Protein AF-A0AAF0FZA8-F1 (afdb_monomer_lite)

Radius of gyration: 17.47 Å; chains: 1; bounding box: 55×29×37 Å

Foldseek 3Di:
DPQDKAFLVQAPQWDFLVCCVVVVVVVVVVVQVVVCVPPVAHFGTAGNVVGDTDRGGIDGDPPGDGDDDDPPDPVVVVVPPDD

Secondary structure (DSSP, 8-state):
----EEEGGGBTTEEEGGGTTTTT-HHHHHHHHHHHHHH-----EEETTTTEEES-SEEE-TT--BPP--PPPPHHHHHT---

Sequence (83 aa):
MRHGIVDCRKCEYFVPIEKFEENDMLDLLEEAEIYRAKYGVEILGWCSRFHRFVRYYVGRCYGFKPKEYQPPRPLTDFLKVKQ

Structure (mmCIF, N/CA/C/O backbone):
data_AF-A0AAF0FZA8-F1
#
_entry.id   AF-A0AAF0FZA8-F1
#
loop_
_atom_site.group_PDB
_atom_site.id
_atom_site.type_symbol
_atom_site.label_atom_id
_atom_site.label_alt_id
_atom_site.label_comp_id
_atom_site.label_asym_id
_atom_site.label_entity_id
_atom_site.label_seq_id
_atom_site.pdbx_PDB_ins_code
_atom_site.Cartn_x
_atom_site.Cartn_y
_atom_site.Cartn_z
_atom_site.occupancy
_atom_site.B_iso_or_equiv
_atom_site.auth_seq_id
_atom_site.auth_comp_id
_atom_site.auth_asym_id
_atom_site.auth_atom_id
_atom_site.pdbx_PDB_model_num
ATOM 1 N N . MET A 1 1 ? -5.829 2.401 -23.711 1.00 49.25 1 MET A N 1
ATOM 2 C CA . MET A 1 1 ? -5.674 1.043 -23.141 1.00 49.25 1 MET A CA 1
ATOM 3 C C . MET A 1 1 ? -6.872 0.759 -22.242 1.00 49.25 1 MET A C 1
ATOM 5 O O . MET A 1 1 ? -7.190 1.603 -21.413 1.00 49.25 1 MET A O 1
ATOM 9 N N . ARG A 1 2 ? -7.600 -0.353 -22.433 1.00 54.06 2 ARG A N 1
ATOM 10 C CA . ARG A 1 2 ? -8.648 -0.763 -21.478 1.00 54.06 2 ARG A CA 1
ATOM 11 C C . ARG A 1 2 ? -7.942 -1.237 -20.208 1.00 54.06 2 ARG A C 1
ATOM 13 O O . ARG A 1 2 ? -7.262 -2.255 -20.240 1.00 54.06 2 ARG A O 1
ATOM 20 N N . HIS A 1 3 ? -8.067 -0.483 -19.122 1.00 64.06 3 HIS A N 1
ATOM 21 C CA . HIS A 1 3 ? -7.521 -0.880 -17.829 1.00 64.06 3 HIS A CA 1
ATOM 22 C C . HIS A 1 3 ? -8.350 -2.052 -17.298 1.00 64.06 3 HIS A C 1
ATOM 24 O O . HIS A 1 3 ? -9.506 -1.877 -16.905 1.00 64.06 3 HIS A O 1
ATOM 30 N N . GLY A 1 4 ? -7.780 -3.254 -17.376 1.00 82.56 4 GLY A N 1
ATOM 31 C CA . GLY A 1 4 ? -8.354 -4.453 -16.778 1.00 82.56 4 GLY A CA 1
ATOM 32 C C . GLY A 1 4 ? -8.404 -4.358 -15.253 1.00 82.56 4 GLY A C 1
ATOM 33 O O . GLY A 1 4 ? -7.962 -3.379 -14.647 1.00 82.56 4 GLY A O 1
ATOM 34 N N . ILE A 1 5 ? -8.955 -5.392 -14.627 1.00 91.62 5 ILE A N 1
ATOM 35 C CA . ILE A 1 5 ? -8.824 -5.569 -13.182 1.00 91.62 5 ILE A CA 1
ATOM 36 C C . ILE A 1 5 ? -7.359 -5.911 -12.889 1.00 91.62 5 ILE A C 1
ATOM 38 O O . ILE A 1 5 ? -6.791 -6.800 -13.521 1.00 91.62 5 ILE A O 1
ATOM 42 N N . VAL A 1 6 ? -6.749 -5.190 -11.953 1.00 94.75 6 VAL A N 1
ATOM 43 C CA . VAL A 1 6 ? -5.342 -5.335 -11.561 1.00 94.75 6 VAL A CA 1
ATOM 44 C C . VAL A 1 6 ? -5.216 -5.513 -10.051 1.00 94.75 6 VAL A C 1
ATOM 46 O O . VAL A 1 6 ? -6.150 -5.216 -9.309 1.00 94.75 6 VAL A O 1
ATOM 49 N N . ASP A 1 7 ? -4.050 -5.986 -9.610 1.00 96.31 7 ASP A N 1
ATOM 50 C CA . ASP A 1 7 ? -3.711 -6.201 -8.200 1.00 96.31 7 ASP A CA 1
ATOM 51 C C . ASP A 1 7 ? -2.624 -5.209 -7.764 1.00 96.31 7 ASP A C 1
ATOM 53 O O . ASP A 1 7 ? -1.495 -5.261 -8.258 1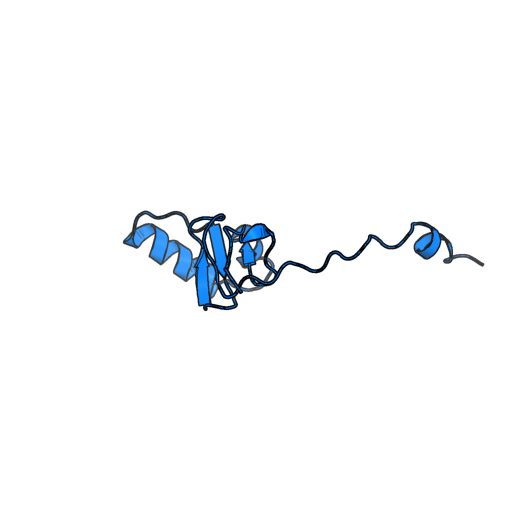.00 96.31 7 ASP A O 1
ATOM 57 N N . CYS A 1 8 ? -2.950 -4.317 -6.826 1.00 96.12 8 CYS A N 1
ATOM 58 C CA . CYS A 1 8 ? -2.047 -3.310 -6.277 1.00 96.12 8 CYS A CA 1
ATOM 59 C C . CYS A 1 8 ? -0.728 -3.905 -5.773 1.00 96.12 8 CYS A C 1
ATOM 61 O O . CYS A 1 8 ? 0.307 -3.278 -5.962 1.00 96.12 8 CYS A O 1
ATOM 63 N N . ARG A 1 9 ? -0.708 -5.131 -5.233 1.00 95.62 9 ARG A N 1
ATOM 64 C CA . ARG A 1 9 ? 0.520 -5.762 -4.706 1.00 95.62 9 ARG A CA 1
ATOM 65 C C . ARG A 1 9 ? 1.590 -5.972 -5.780 1.00 95.62 9 ARG A C 1
ATOM 67 O O . ARG A 1 9 ? 2.788 -5.994 -5.479 1.00 95.62 9 ARG A O 1
ATOM 74 N N . LYS A 1 10 ? 1.154 -6.088 -7.038 1.00 95.44 10 LYS A N 1
ATOM 75 C CA . LYS A 1 10 ? 1.999 -6.241 -8.229 1.00 95.44 10 LYS A CA 1
ATOM 76 C C . LYS A 1 10 ? 2.401 -4.903 -8.855 1.00 95.44 10 LYS A C 1
ATOM 78 O O . LYS A 1 10 ? 3.133 -4.912 -9.836 1.00 95.44 10 LYS A O 1
ATOM 83 N N . CYS A 1 11 ? 1.924 -3.777 -8.327 1.00 95.88 11 CYS A N 1
ATOM 84 C CA . CYS A 1 11 ? 2.227 -2.438 -8.824 1.00 95.88 11 CYS A CA 1
ATOM 85 C C . CYS A 1 11 ? 3.503 -1.887 -8.175 1.00 95.88 11 CYS A C 1
ATOM 87 O O . CYS A 1 11 ? 3.661 -2.013 -6.962 1.00 95.88 11 CYS A O 1
ATOM 89 N N . GLU A 1 12 ? 4.383 -1.231 -8.931 1.00 95.94 12 GLU A N 1
ATOM 90 C CA . GLU A 1 12 ? 5.603 -0.606 -8.386 1.00 95.94 12 GLU A CA 1
ATOM 91 C C . GLU A 1 12 ? 5.307 0.510 -7.371 1.00 95.94 12 GLU A C 1
ATOM 93 O O . GLU A 1 12 ? 6.077 0.723 -6.444 1.00 95.94 12 GLU A O 1
ATOM 98 N N . TYR A 1 13 ? 4.160 1.180 -7.508 1.00 96.50 13 TYR A N 1
ATOM 99 C CA . TYR A 1 13 ? 3.760 2.304 -6.657 1.00 96.50 13 TYR A CA 1
ATOM 100 C C . TYR A 1 13 ? 3.107 1.889 -5.336 1.00 96.50 13 TYR A C 1
ATOM 102 O O . TYR A 1 13 ? 2.679 2.749 -4.565 1.00 96.50 13 TYR A O 1
ATOM 110 N N . PHE A 1 14 ? 2.915 0.590 -5.114 1.00 97.62 14 PHE A N 1
ATOM 111 C CA . PHE A 1 14 ? 2.272 0.096 -3.907 1.00 97.62 14 PHE A CA 1
ATOM 112 C C . PHE A 1 14 ? 3.302 -0.149 -2.809 1.00 97.62 14 PHE A C 1
ATOM 114 O O . PHE A 1 14 ? 4.179 -1.007 -2.953 1.00 97.62 14 PHE A O 1
ATOM 121 N N . VAL A 1 15 ? 3.127 0.562 -1.698 1.00 97.06 15 VAL A N 1
ATOM 122 C CA . VAL A 1 15 ? 3.865 0.345 -0.456 1.00 97.06 15 VAL A CA 1
ATOM 123 C C . VAL A 1 15 ? 2.920 -0.338 0.537 1.00 97.06 15 VAL A C 1
ATOM 125 O O . VAL A 1 15 ? 1.900 0.257 0.886 1.00 97.06 15 VAL A O 1
ATOM 128 N N . PRO A 1 16 ? 3.190 -1.585 0.953 1.00 97.25 16 PRO A N 1
ATOM 129 C CA . PRO A 1 16 ? 2.383 -2.265 1.965 1.00 97.25 16 PRO A CA 1
ATOM 130 C C . PRO A 1 16 ? 2.543 -1.579 3.330 1.00 97.25 16 PRO A C 1
ATOM 132 O O . PRO A 1 16 ? 3.601 -1.008 3.600 1.00 97.25 16 PRO A O 1
ATOM 135 N N . ILE A 1 17 ? 1.502 -1.607 4.167 1.00 96.56 17 ILE A N 1
ATOM 136 C CA . ILE A 1 17 ? 1.507 -0.870 5.443 1.00 96.56 17 ILE A CA 1
ATOM 137 C C . ILE A 1 17 ? 2.600 -1.361 6.398 1.00 96.56 17 ILE A C 1
ATOM 139 O O . ILE A 1 17 ? 3.210 -0.560 7.098 1.00 96.56 17 ILE A O 1
ATOM 143 N N . GLU A 1 18 ? 2.933 -2.650 6.345 1.00 95.81 18 GLU A N 1
ATOM 144 C CA . GLU A 1 18 ? 3.982 -3.271 7.160 1.00 95.81 18 GLU A CA 1
ATOM 145 C C . GLU A 1 18 ? 5.372 -2.683 6.872 1.00 95.81 18 GLU A C 1
ATOM 147 O O . GLU A 1 18 ? 6.287 -2.838 7.670 1.00 95.81 18 GLU A O 1
ATOM 152 N N . LYS A 1 19 ? 5.538 -1.992 5.737 1.00 96.00 19 LYS A N 1
ATOM 153 C CA . LYS A 1 19 ? 6.790 -1.338 5.347 1.00 96.00 19 LYS A CA 1
ATOM 154 C C . LYS A 1 19 ? 6.833 0.155 5.649 1.00 96.00 19 LYS A C 1
ATOM 156 O O . LYS A 1 19 ? 7.784 0.809 5.234 1.00 96.00 19 LYS A O 1
ATOM 161 N N . PHE A 1 20 ? 5.819 0.731 6.292 1.00 95.88 20 PHE A N 1
ATOM 162 C CA . PHE A 1 20 ? 5.829 2.171 6.564 1.00 95.88 20 PHE A CA 1
ATOM 163 C C . PHE A 1 20 ? 6.933 2.536 7.554 1.00 95.88 20 PHE A C 1
ATOM 165 O O . PHE A 1 20 ? 7.694 3.456 7.277 1.00 95.88 20 PHE A O 1
ATOM 172 N N . GLU A 1 21 ? 7.076 1.776 8.642 1.00 93.75 21 GLU A N 1
ATOM 173 C CA . GLU A 1 21 ? 8.155 1.983 9.616 1.00 93.75 21 GLU A CA 1
ATOM 174 C C . GLU A 1 21 ? 9.536 1.764 8.981 1.00 93.75 21 GLU A C 1
ATOM 176 O O . GLU A 1 21 ? 10.410 2.618 9.097 1.00 93.75 21 GLU A O 1
ATOM 181 N N . GLU A 1 22 ? 9.715 0.667 8.231 1.00 94.62 22 GLU A N 1
ATOM 182 C CA . GLU A 1 22 ? 10.977 0.355 7.537 1.00 94.62 22 GLU A CA 1
ATOM 183 C C . GLU A 1 22 ? 11.404 1.445 6.538 1.00 94.62 22 GLU A C 1
ATOM 185 O O . GLU A 1 22 ? 12.596 1.637 6.305 1.00 94.62 22 GLU A O 1
ATOM 190 N N . ASN A 1 23 ? 10.437 2.144 5.935 1.00 94.31 23 ASN A N 1
ATOM 191 C CA . ASN A 1 23 ? 10.670 3.166 4.916 1.00 94.31 23 ASN A CA 1
ATOM 192 C C . ASN A 1 23 ? 10.619 4.604 5.464 1.00 94.31 23 ASN A C 1
ATOM 194 O O . ASN A 1 23 ? 10.538 5.530 4.657 1.00 94.31 23 ASN A O 1
ATOM 198 N N . ASP A 1 24 ? 10.629 4.800 6.788 1.00 95.25 24 ASP A N 1
ATOM 199 C CA . ASP A 1 24 ? 10.549 6.124 7.431 1.00 95.25 24 ASP A CA 1
ATOM 200 C C . ASP A 1 24 ? 9.290 6.926 7.024 1.00 95.25 24 ASP A C 1
ATOM 202 O O . ASP A 1 24 ? 9.310 8.131 6.792 1.00 95.25 24 ASP A O 1
ATOM 206 N N . MET A 1 25 ? 8.155 6.231 6.888 1.00 95.56 25 MET A N 1
ATOM 207 C CA . MET A 1 25 ? 6.853 6.799 6.508 1.00 95.56 25 MET A CA 1
ATOM 208 C C . MET A 1 25 ? 5.935 6.963 7.731 1.00 95.56 25 MET A C 1
ATOM 210 O O . MET A 1 25 ? 4.743 6.651 7.660 1.00 95.56 25 MET A O 1
ATOM 214 N N . LEU A 1 26 ? 6.491 7.416 8.860 1.00 95.19 26 LEU A N 1
ATOM 215 C CA . LEU A 1 26 ? 5.786 7.508 10.147 1.00 95.19 26 LEU A CA 1
ATOM 216 C C . LEU A 1 26 ? 4.557 8.428 10.086 1.00 95.19 26 LEU A C 1
ATOM 218 O O . LEU A 1 26 ? 3.507 8.065 10.613 1.00 95.1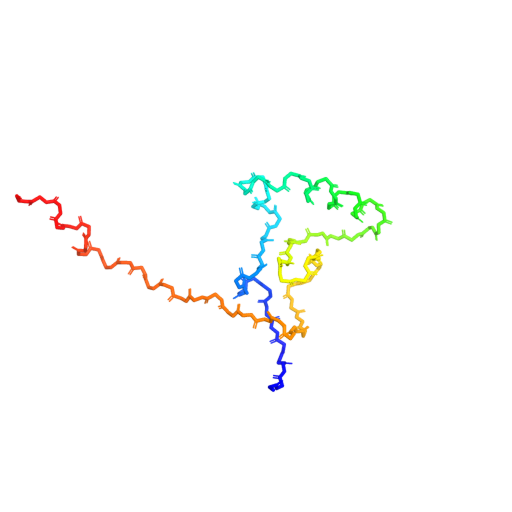9 26 LEU A O 1
ATOM 222 N N . ASP A 1 27 ? 4.638 9.541 9.355 1.00 96.19 27 ASP A N 1
ATOM 223 C CA . ASP A 1 27 ? 3.504 10.458 9.163 1.00 96.19 27 ASP A CA 1
ATOM 224 C C . ASP A 1 27 ? 2.303 9.749 8.512 1.00 96.19 27 ASP A C 1
ATOM 226 O O . ASP A 1 27 ? 1.155 9.910 8.925 1.00 96.19 27 ASP A O 1
ATOM 230 N N . LEU A 1 28 ? 2.555 8.888 7.517 1.00 96.06 28 LEU A N 1
ATOM 231 C CA . LEU A 1 28 ? 1.491 8.117 6.866 1.00 96.06 28 LEU A CA 1
ATOM 232 C C . LEU A 1 28 ? 0.931 7.014 7.762 1.00 96.06 28 LEU A C 1
ATOM 234 O O . LEU A 1 28 ? -0.216 6.606 7.568 1.00 96.06 28 LEU A O 1
ATOM 238 N N . LEU A 1 29 ? 1.727 6.503 8.703 1.00 95.38 29 LEU A N 1
ATOM 239 C CA . LEU A 1 29 ? 1.261 5.542 9.696 1.00 95.38 29 LEU A CA 1
ATOM 240 C C . LEU A 1 29 ? 0.286 6.219 10.668 1.00 95.38 29 LEU A C 1
ATOM 242 O O . LEU A 1 29 ? -0.803 5.694 10.894 1.00 95.38 29 LEU A O 1
ATOM 246 N N . GLU A 1 30 ? 0.625 7.414 11.159 1.00 95.88 30 GLU A N 1
ATOM 247 C CA . GLU A 1 30 ? -0.272 8.227 11.990 1.00 95.88 30 GLU A CA 1
ATOM 248 C C . GLU A 1 30 ? -1.566 8.579 11.239 1.00 95.88 30 GLU A C 1
ATOM 250 O O . GLU A 1 30 ? -2.672 8.341 11.734 1.00 95.88 30 GLU A O 1
ATOM 255 N N . GLU A 1 31 ? -1.453 9.065 9.999 1.00 95.88 31 GLU A N 1
ATOM 256 C CA . GLU A 1 31 ? -2.616 9.359 9.158 1.00 95.88 31 GLU A CA 1
ATOM 257 C C . GLU A 1 31 ? -3.497 8.123 8.922 1.00 95.88 31 GLU A C 1
ATOM 259 O O . GLU A 1 31 ? -4.728 8.237 8.901 1.00 95.88 31 GLU A O 1
ATOM 264 N N . ALA A 1 32 ? -2.896 6.940 8.754 1.00 95.12 32 ALA A N 1
ATOM 265 C CA . ALA A 1 32 ? -3.631 5.693 8.573 1.00 95.12 32 ALA A CA 1
ATOM 266 C C . ALA A 1 32 ? -4.462 5.337 9.815 1.00 95.12 32 ALA A C 1
ATOM 268 O O . ALA A 1 32 ? -5.619 4.935 9.663 1.00 95.12 32 ALA A O 1
ATOM 269 N N . GLU A 1 33 ? -3.926 5.531 11.024 1.00 95.62 33 GLU A N 1
ATOM 270 C CA . GLU A 1 33 ? -4.659 5.315 12.279 1.00 95.62 33 GLU A CA 1
ATOM 271 C C . GLU A 1 33 ? -5.827 6.292 12.440 1.00 95.62 33 GLU A C 1
ATOM 273 O O . GLU A 1 33 ? -6.950 5.882 12.755 1.00 95.62 33 GLU A O 1
ATOM 278 N N . ILE A 1 34 ? -5.623 7.572 12.114 1.00 95.56 34 ILE A N 1
ATOM 279 C CA . ILE A 1 34 ? -6.709 8.563 12.089 1.00 95.56 34 ILE A CA 1
ATOM 280 C C . ILE A 1 34 ? -7.800 8.133 11.096 1.00 95.56 34 ILE A C 1
ATOM 282 O O . ILE A 1 34 ? -8.995 8.213 11.396 1.00 95.56 34 ILE A O 1
ATOM 286 N N . TYR A 1 35 ? -7.414 7.645 9.912 1.00 94.75 35 TYR A N 1
ATOM 287 C CA . TYR A 1 35 ? -8.356 7.182 8.890 1.00 94.75 35 TYR A CA 1
ATOM 288 C C . TYR A 1 35 ? -9.155 5.954 9.348 1.00 94.75 35 TYR A C 1
ATOM 290 O O . TYR A 1 35 ? -10.369 5.890 9.124 1.00 94.75 35 TYR A O 1
ATOM 298 N N . ARG A 1 36 ? -8.493 4.999 10.014 1.00 95.56 36 ARG A N 1
ATOM 299 C CA . ARG A 1 36 ? -9.119 3.813 10.617 1.00 95.56 36 ARG A CA 1
ATOM 300 C C . ARG A 1 36 ? -10.148 4.216 11.661 1.00 95.56 36 ARG A C 1
ATOM 302 O O . ARG A 1 36 ? -11.298 3.797 11.561 1.00 95.56 36 ARG A O 1
ATOM 309 N N . ALA A 1 37 ? -9.771 5.087 12.595 1.00 95.75 37 ALA A N 1
ATOM 310 C CA . ALA A 1 37 ? -10.659 5.557 13.654 1.00 95.75 37 ALA A CA 1
ATOM 311 C C . ALA A 1 37 ? -11.861 6.344 13.105 1.00 95.75 37 ALA A C 1
ATOM 313 O O . ALA A 1 37 ? -12.989 6.164 13.560 1.00 95.75 37 ALA A O 1
ATOM 314 N N . LYS A 1 38 ? -11.639 7.198 12.098 1.00 96.00 38 LYS A N 1
ATOM 315 C CA . LYS A 1 38 ? -12.679 8.075 11.543 1.00 96.00 38 LYS A CA 1
ATOM 316 C C . LYS A 1 38 ? -13.699 7.343 10.674 1.00 96.00 38 LYS A C 1
ATOM 318 O O . LYS A 1 38 ? -14.874 7.702 10.691 1.00 96.00 38 LYS A O 1
ATOM 323 N N . TYR A 1 39 ? -13.256 6.373 9.875 1.00 94.69 39 TYR A N 1
ATOM 324 C CA . TYR A 1 39 ? -14.105 5.739 8.860 1.00 94.69 39 TYR A CA 1
ATOM 325 C C . TYR A 1 39 ? -14.361 4.249 9.104 1.00 94.69 39 TYR A C 1
ATOM 327 O O . TYR A 1 39 ? -15.144 3.658 8.364 1.00 94.69 39 TYR A O 1
ATOM 335 N N . GLY A 1 40 ? -13.711 3.632 10.096 1.00 94.88 40 GLY A N 1
ATOM 336 C CA . GLY A 1 40 ? -13.851 2.203 10.388 1.00 94.88 40 GLY A CA 1
ATOM 337 C C . GLY A 1 40 ? -13.378 1.306 9.242 1.00 94.88 40 GLY A C 1
ATOM 338 O O . GLY A 1 40 ? -13.930 0.228 9.037 1.00 94.88 40 GLY A O 1
ATOM 339 N N . VAL A 1 41 ? -12.409 1.768 8.445 1.00 94.38 41 VAL A N 1
ATOM 340 C CA . VAL A 1 41 ? -11.885 1.037 7.282 1.00 94.38 41 VAL A CA 1
ATOM 341 C C . VAL A 1 41 ? -10.469 0.559 7.533 1.00 94.38 41 VAL A C 1
ATOM 343 O O . VAL A 1 41 ? -9.650 1.280 8.096 1.00 94.38 41 VAL A O 1
ATOM 346 N N . GLU A 1 42 ? -10.159 -0.634 7.043 1.00 94.75 42 GLU A N 1
ATOM 347 C CA . GLU A 1 42 ? -8.803 -1.159 7.077 1.00 94.75 42 GLU A CA 1
ATOM 348 C C . GLU A 1 42 ? -7.932 -0.501 5.999 1.00 94.75 42 GLU A C 1
ATOM 350 O O . GLU A 1 42 ? -8.347 -0.294 4.852 1.00 94.75 42 GLU A O 1
ATOM 355 N N . ILE A 1 43 ? -6.702 -0.168 6.386 1.00 96.88 43 ILE A N 1
ATOM 356 C CA . ILE A 1 43 ? -5.680 0.390 5.502 1.00 96.88 43 ILE A CA 1
ATOM 357 C C . ILE A 1 43 ? -4.652 -0.704 5.253 1.00 96.88 43 ILE A C 1
ATOM 359 O O . ILE A 1 43 ? -4.018 -1.167 6.198 1.00 96.88 43 ILE A O 1
ATOM 363 N N . LEU A 1 44 ? -4.509 -1.099 3.988 1.00 97.25 44 LEU A N 1
ATOM 364 C CA . LEU A 1 44 ? -3.630 -2.183 3.535 1.00 97.25 44 LEU A CA 1
ATOM 365 C C . LEU A 1 44 ? -2.275 -1.669 3.023 1.00 97.25 44 LEU A C 1
ATOM 367 O O . LEU A 1 44 ? -1.366 -2.451 2.753 1.00 97.25 44 LEU A O 1
ATOM 371 N N . GLY A 1 45 ? -2.159 -0.360 2.797 1.00 97.38 45 GLY A N 1
ATOM 372 C CA . GLY A 1 45 ? -0.941 0.277 2.310 1.00 97.38 45 GLY A CA 1
ATOM 373 C C . GLY A 1 45 ? -1.193 1.629 1.656 1.00 97.38 45 GLY A C 1
ATOM 374 O O . GLY A 1 45 ? -2.281 2.202 1.742 1.00 97.38 45 GLY A O 1
ATOM 375 N N . TRP A 1 46 ? -0.181 2.123 0.955 1.00 97.81 46 TRP A N 1
ATOM 376 C CA . TRP A 1 46 ? -0.156 3.420 0.293 1.00 97.81 46 TRP A CA 1
ATOM 377 C C . TRP A 1 46 ? 0.102 3.274 -1.204 1.00 97.81 46 TRP A C 1
ATOM 379 O O . TRP A 1 46 ? 0.900 2.447 -1.646 1.00 97.81 46 TRP A O 1
ATOM 389 N N . CYS A 1 47 ? -0.575 4.095 -2.004 1.00 97.50 47 CYS A N 1
ATOM 390 C CA . CYS A 1 47 ? -0.282 4.243 -3.421 1.00 97.50 47 CYS A CA 1
ATOM 391 C C . CYS A 1 47 ? 0.464 5.557 -3.653 1.00 97.50 47 CYS A C 1
ATOM 393 O O . CYS A 1 47 ? -0.161 6.618 -3.689 1.00 97.50 47 CYS A O 1
ATOM 395 N N . SER A 1 48 ? 1.775 5.485 -3.896 1.00 96.69 48 SER A N 1
ATOM 396 C CA . SER A 1 48 ? 2.612 6.671 -4.124 1.00 96.69 48 SER A CA 1
ATOM 397 C C . SER A 1 48 ? 2.265 7.424 -5.410 1.00 96.69 48 SER A C 1
ATOM 399 O O . SER A 1 48 ? 2.494 8.621 -5.499 1.00 96.69 48 SER A O 1
ATOM 401 N N . ARG A 1 49 ? 1.639 6.763 -6.396 1.00 96.69 49 ARG A N 1
ATOM 402 C CA . ARG A 1 49 ? 1.206 7.409 -7.648 1.00 96.69 49 ARG A CA 1
ATOM 403 C C . ARG A 1 49 ? 0.042 8.380 -7.467 1.00 96.69 49 ARG A C 1
ATOM 405 O O . ARG A 1 49 ? -0.022 9.380 -8.175 1.00 96.69 49 ARG A O 1
ATOM 412 N N . PHE A 1 50 ? -0.907 8.032 -6.600 1.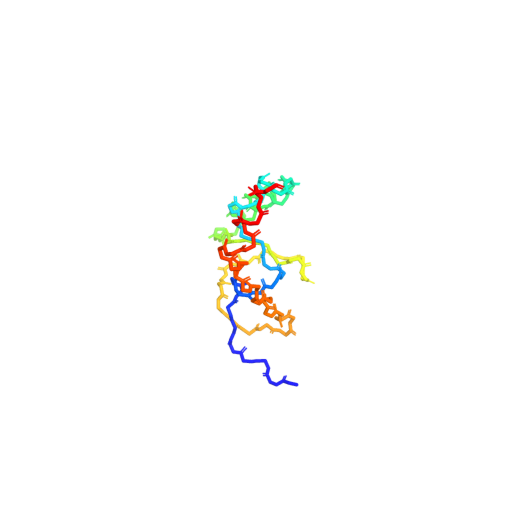00 96.50 50 PHE A N 1
ATOM 413 C CA . PHE A 1 50 ? -2.144 8.793 -6.387 1.00 96.50 50 PHE A CA 1
ATOM 414 C C . PHE A 1 50 ? -2.212 9.453 -5.015 1.00 96.50 50 PHE A C 1
ATOM 416 O O . PHE A 1 50 ? -3.233 10.060 -4.710 1.00 96.50 50 PHE A O 1
ATOM 423 N N . HIS A 1 51 ? -1.164 9.295 -4.204 1.00 96.12 51 HIS A N 1
ATOM 424 C CA . HIS A 1 51 ? -1.077 9.791 -2.837 1.00 96.12 51 HIS A CA 1
ATOM 425 C C . HIS A 1 51 ? -2.335 9.463 -2.023 1.00 96.12 51 HIS A C 1
ATOM 427 O O . HIS A 1 51 ? -3.018 10.343 -1.506 1.00 96.12 51 HIS A O 1
ATOM 433 N N . ARG A 1 52 ? -2.695 8.173 -1.984 1.00 95.56 52 ARG A N 1
ATOM 434 C CA . ARG A 1 52 ? -3.886 7.707 -1.264 1.00 95.56 52 ARG A CA 1
ATOM 435 C C . ARG A 1 52 ? -3.687 6.345 -0.625 1.00 95.56 52 ARG A C 1
ATOM 437 O O . ARG A 1 52 ? -2.993 5.484 -1.178 1.00 95.56 52 A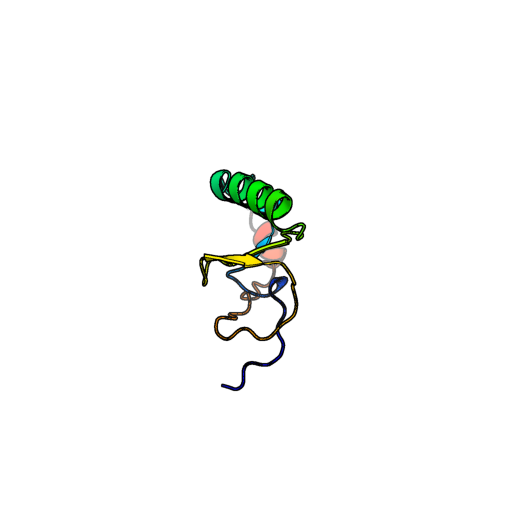RG A O 1
ATOM 444 N N . PHE A 1 53 ? -4.410 6.119 0.465 1.00 97.25 53 PHE A N 1
ATOM 445 C CA . PHE A 1 53 ? -4.486 4.815 1.103 1.00 97.25 53 PHE A CA 1
ATOM 446 C C . PHE A 1 53 ? -5.195 3.774 0.236 1.00 97.25 53 PHE A C 1
ATOM 448 O O . PHE A 1 53 ? -6.218 4.029 -0.412 1.00 97.25 53 PHE A O 1
ATOM 455 N N . VAL A 1 54 ? -4.642 2.567 0.249 1.00 96.88 54 VAL A N 1
ATOM 456 C CA . VAL A 1 54 ? -5.188 1.385 -0.407 1.00 96.88 54 VAL A CA 1
ATOM 457 C C . VAL A 1 54 ? -6.018 0.611 0.610 1.00 96.88 54 VAL A C 1
ATOM 459 O O . VAL A 1 54 ? -5.510 0.189 1.641 1.00 96.88 54 VAL A O 1
ATOM 462 N N . ARG A 1 55 ? -7.304 0.421 0.301 1.00 96.31 55 ARG A N 1
ATOM 463 C CA . ARG A 1 55 ? -8.280 -0.303 1.145 1.00 96.31 55 ARG A CA 1
ATOM 464 C C . ARG A 1 55 ? -8.691 -1.660 0.567 1.00 96.31 55 ARG A C 1
ATOM 466 O O . ARG A 1 55 ? -9.410 -2.421 1.194 1.00 96.31 55 ARG A O 1
ATOM 473 N N . TYR A 1 56 ? -8.279 -1.940 -0.666 1.00 95.56 56 TYR A N 1
ATOM 474 C CA . TYR A 1 56 ? -8.519 -3.193 -1.374 1.00 95.56 56 TYR A CA 1
ATOM 475 C C . TYR A 1 56 ? -7.381 -3.419 -2.367 1.00 95.56 56 TYR A C 1
ATOM 477 O O . TYR A 1 56 ? -6.907 -2.473 -2.996 1.00 95.56 56 TYR A O 1
ATOM 485 N N . TYR A 1 57 ? -6.945 -4.666 -2.534 1.00 96.12 57 TYR A N 1
ATOM 486 C CA . TYR A 1 57 ? -5.853 -4.973 -3.460 1.00 96.12 57 TYR A CA 1
ATOM 487 C C . TYR A 1 57 ? -6.297 -5.019 -4.920 1.00 96.12 57 TYR A C 1
ATOM 489 O O . TYR A 1 57 ? -5.520 -4.672 -5.802 1.00 96.12 57 TYR A O 1
ATOM 497 N N . VAL A 1 58 ? -7.528 -5.454 -5.192 1.00 96.56 58 VAL A N 1
ATOM 498 C CA . VAL A 1 58 ? -7.978 -5.775 -6.551 1.00 96.56 58 VAL A CA 1
ATOM 499 C C . VAL A 1 58 ? -9.005 -4.756 -7.030 1.00 96.56 58 VAL A C 1
ATOM 501 O O . VAL A 1 58 ? -10.004 -4.513 -6.361 1.00 96.56 58 VAL A O 1
ATOM 504 N N . GLY A 1 59 ? -8.780 -4.165 -8.20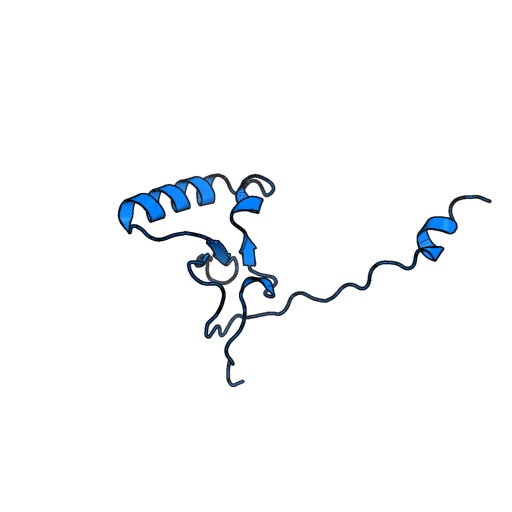3 1.00 93.81 59 G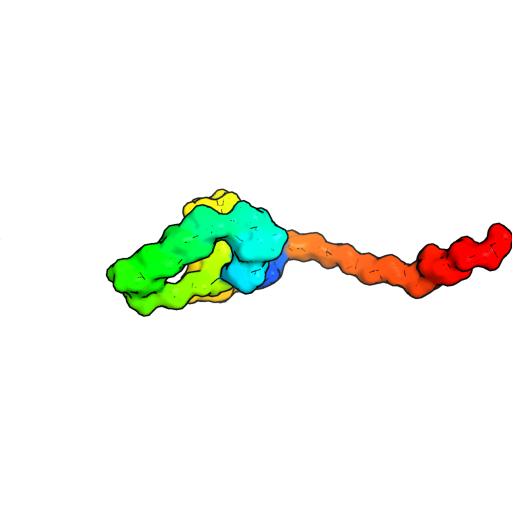LY A N 1
ATOM 505 C CA . GLY A 1 59 ? -9.707 -3.188 -8.769 1.00 93.81 59 GLY A CA 1
ATOM 506 C C . GLY A 1 59 ? -9.281 -2.659 -10.132 1.00 93.81 59 GLY A C 1
ATOM 507 O O . GLY A 1 59 ? -8.324 -3.136 -10.736 1.00 93.81 59 GLY A O 1
ATOM 508 N N . ARG A 1 60 ? -10.000 -1.653 -10.637 1.00 93.69 60 ARG A N 1
ATOM 509 C CA . ARG A 1 60 ? -9.608 -0.932 -11.858 1.00 93.69 60 ARG A CA 1
ATOM 510 C C . ARG A 1 60 ? -8.652 0.199 -11.484 1.00 93.69 60 ARG A C 1
ATOM 512 O O . ARG A 1 60 ? -8.992 1.039 -10.655 1.00 93.69 60 ARG A O 1
ATOM 519 N N . CYS A 1 61 ? -7.479 0.247 -12.108 1.00 94.19 61 CYS A N 1
ATOM 520 C CA . CYS A 1 61 ? -6.486 1.290 -11.857 1.00 94.19 61 CYS A CA 1
ATOM 521 C C . CYS A 1 61 ? -5.824 1.725 -13.168 1.00 94.19 61 CYS A C 1
ATOM 523 O O . CYS A 1 61 ? -5.207 0.915 -13.854 1.00 94.19 61 CYS A O 1
ATOM 525 N N . TYR A 1 62 ? -5.945 3.010 -13.509 1.00 93.00 62 TYR A N 1
ATOM 526 C CA . TYR A 1 62 ? -5.358 3.576 -14.729 1.00 93.00 62 TYR A CA 1
ATOM 527 C C . TYR A 1 62 ? -3.876 3.947 -14.587 1.00 93.00 62 TYR A C 1
ATOM 529 O O . TYR A 1 62 ? -3.194 4.171 -15.577 1.00 93.00 62 TYR A O 1
ATOM 537 N N . GLY A 1 63 ? -3.377 4.013 -13.351 1.00 93.00 63 GLY A N 1
ATOM 538 C CA . GLY A 1 63 ? -1.965 4.250 -13.043 1.00 93.00 63 GLY A CA 1
ATOM 539 C C . GLY A 1 63 ? -1.205 2.977 -12.685 1.00 93.00 63 GLY A C 1
ATOM 540 O O . GLY A 1 63 ? -0.138 3.070 -12.089 1.00 93.00 63 GLY A O 1
ATOM 541 N N . PHE A 1 64 ? -1.768 1.795 -12.956 1.00 95.56 64 PHE A N 1
ATOM 542 C CA . PHE A 1 64 ? -1.099 0.537 -12.651 1.00 95.56 64 PHE A CA 1
ATOM 543 C C . PHE A 1 64 ? 0.151 0.379 -13.510 1.00 95.56 64 PHE A C 1
ATOM 545 O O . PHE A 1 64 ? 0.065 0.368 -14.737 1.00 95.56 64 PHE A O 1
ATOM 552 N N . LYS A 1 65 ? 1.293 0.204 -12.847 1.00 95.06 65 LYS A N 1
ATOM 553 C CA . LYS A 1 65 ? 2.559 -0.127 -13.486 1.00 95.06 65 LYS A CA 1
ATOM 554 C C . LYS A 1 65 ? 3.126 -1.382 -12.821 1.00 95.06 65 LYS A C 1
ATOM 556 O O . LYS A 1 65 ? 3.388 -1.341 -11.618 1.00 95.06 65 LYS A O 1
ATOM 561 N N . PRO A 1 66 ? 3.230 -2.511 -13.543 1.00 93.81 66 PRO A N 1
ATOM 562 C CA . PRO A 1 66 ? 3.694 -3.761 -12.957 1.00 93.81 66 PRO A CA 1
ATOM 563 C C . PRO A 1 66 ? 5.135 -3.613 -12.462 1.00 93.81 66 PRO A C 1
ATOM 565 O O . PRO A 1 66 ? 5.950 -2.976 -13.124 1.00 93.81 66 PRO A O 1
ATOM 568 N N . LYS A 1 67 ? 5.447 -4.220 -11.314 1.00 91.81 67 LYS A N 1
ATOM 569 C CA . LYS A 1 67 ? 6.826 -4.362 -10.835 1.00 91.81 67 LYS A CA 1
ATOM 570 C C . LYS A 1 67 ? 7.638 -5.109 -11.890 1.00 91.81 67 LYS A C 1
ATOM 572 O O . LYS A 1 67 ? 7.211 -6.169 -12.352 1.00 91.81 67 LYS A O 1
ATOM 577 N N . GLU A 1 68 ? 8.796 -4.573 -12.252 1.00 87.50 68 GLU A N 1
ATOM 578 C CA . GLU A 1 68 ? 9.726 -5.280 -13.127 1.00 87.50 68 GLU A CA 1
ATOM 579 C C . GLU A 1 68 ? 10.224 -6.544 -12.424 1.00 87.50 68 GLU A C 1
ATOM 581 O O . GLU A 1 68 ? 10.678 -6.508 -11.278 1.00 87.50 68 GLU A O 1
ATOM 586 N N . TYR A 1 69 ? 10.109 -7.684 -13.104 1.00 79.25 69 TYR A N 1
ATOM 587 C CA . TYR A 1 69 ? 10.711 -8.918 -12.629 1.00 79.25 69 TYR A CA 1
ATOM 588 C C . TYR A 1 69 ? 12.222 -8.823 -12.825 1.00 79.25 69 TYR A C 1
ATOM 590 O O . TYR A 1 69 ? 12.704 -8.825 -13.956 1.00 79.25 69 TYR A O 1
ATOM 598 N N . GLN A 1 70 ? 12.965 -8.757 -11.724 1.00 74.56 70 GLN A N 1
ATOM 599 C CA . GLN A 1 70 ? 14.408 -8.941 -11.757 1.00 74.56 70 GLN A CA 1
ATOM 600 C C . GLN A 1 70 ? 14.695 -10.422 -11.493 1.00 74.56 70 GLN A C 1
ATOM 602 O O . GLN A 1 70 ? 14.402 -10.897 -10.390 1.00 74.56 70 GLN A O 1
ATOM 607 N N . PRO A 1 71 ? 15.220 -11.179 -12.476 1.00 76.19 71 PRO A N 1
ATOM 608 C CA . PRO A 1 71 ? 15.633 -12.547 -12.217 1.00 76.19 71 PRO A CA 1
ATOM 609 C C . PRO A 1 71 ? 16.694 -12.542 -11.108 1.00 76.19 71 PRO A C 1
ATOM 611 O O . PRO A 1 71 ? 17.566 -11.665 -11.104 1.00 76.19 71 PRO A O 1
ATOM 614 N N . PRO A 1 72 ? 16.644 -13.495 -10.161 1.00 79.31 72 PRO A N 1
ATOM 615 C CA . PRO A 1 72 ? 17.713 -13.635 -9.187 1.00 79.31 72 PRO A CA 1
ATOM 616 C C . PRO A 1 72 ? 19.037 -13.819 -9.934 1.00 79.31 72 PRO A C 1
ATOM 618 O O . PRO A 1 72 ? 19.098 -14.543 -10.932 1.00 79.31 72 PRO A O 1
ATOM 621 N N . ARG A 1 73 ? 20.096 -13.152 -9.461 1.00 79.75 73 ARG A N 1
ATOM 622 C CA . ARG A 1 73 ? 21.437 -13.356 -10.018 1.00 79.75 73 ARG A CA 1
ATOM 623 C C . ARG A 1 73 ? 21.790 -14.844 -9.916 1.00 79.75 73 ARG A C 1
ATOM 625 O O . ARG A 1 73 ? 21.550 -15.436 -8.858 1.00 79.75 73 ARG A O 1
ATOM 632 N N . PRO A 1 74 ? 22.315 -15.468 -10.982 1.00 83.88 74 PRO A N 1
ATOM 633 C CA . PRO A 1 74 ? 22.686 -16.872 -10.934 1.00 83.88 74 PRO A CA 1
ATOM 634 C C . PRO A 1 74 ? 23.730 -17.097 -9.835 1.00 83.88 74 PRO A C 1
ATOM 636 O O . PRO A 1 74 ? 24.611 -16.266 -9.618 1.00 83.88 74 PRO A O 1
ATOM 639 N N . LEU A 1 75 ? 23.653 -18.245 -9.152 1.00 76.12 75 LEU A N 1
ATOM 640 C CA . LEU A 1 75 ? 24.569 -18.603 -8.059 1.00 76.12 75 LEU A CA 1
ATOM 641 C C . LEU A 1 75 ? 26.050 -18.479 -8.474 1.00 76.12 75 LEU A C 1
ATOM 643 O O . LEU A 1 75 ? 26.904 -18.130 -7.663 1.00 76.12 75 LEU A O 1
ATOM 647 N N . THR A 1 76 ? 26.340 -18.700 -9.759 1.00 80.88 76 THR A N 1
ATOM 648 C CA . THR A 1 76 ? 27.665 -18.549 -10.374 1.00 80.88 76 THR A CA 1
ATOM 649 C C . THR A 1 76 ? 28.281 -17.163 -10.200 1.00 80.88 76 THR A C 1
ATOM 651 O O . THR A 1 76 ? 29.503 -17.064 -10.141 1.00 80.88 76 THR A O 1
ATOM 654 N N . ASP A 1 77 ? 27.479 -16.101 -10.089 1.00 77.94 77 ASP A N 1
ATOM 655 C CA . ASP A 1 77 ? 27.990 -14.742 -9.872 1.00 77.94 77 ASP A CA 1
ATOM 656 C C . ASP A 1 77 ? 28.584 -14.573 -8.468 1.00 77.94 77 ASP A C 1
ATOM 658 O O . ASP A 1 77 ? 29.521 -13.801 -8.279 1.00 77.94 77 ASP A O 1
ATOM 662 N N . PHE A 1 78 ? 28.094 -15.342 -7.493 1.00 73.62 78 PHE A N 1
ATOM 663 C CA . PHE A 1 78 ? 28.574 -15.318 -6.110 1.00 73.62 78 PHE A CA 1
ATOM 664 C C . PHE A 1 78 ? 29.782 -16.240 -5.886 1.00 73.62 78 PHE A C 1
ATOM 666 O O . PHE A 1 78 ? 30.573 -16.011 -4.976 1.00 73.62 78 PHE A O 1
ATOM 673 N N . LEU A 1 79 ? 29.961 -17.260 -6.733 1.00 77.94 79 LEU A N 1
ATOM 674 C CA . LEU A 1 79 ? 31.071 -18.219 -6.648 1.00 77.94 79 LEU A CA 1
ATOM 675 C C . LEU A 1 79 ? 32.393 -17.693 -7.239 1.00 77.94 79 LEU A C 1
ATOM 677 O O . LEU A 1 79 ? 33.434 -18.308 -7.029 1.00 77.94 79 LEU A O 1
ATOM 681 N N . LYS A 1 80 ? 32.386 -16.556 -7.952 1.00 64.44 80 LYS A N 1
ATOM 682 C CA . LYS A 1 80 ? 33.598 -15.952 -8.546 1.00 64.44 80 LYS A CA 1
ATOM 683 C C . LYS A 1 80 ? 34.509 -15.237 -7.538 1.00 64.44 80 LYS A C 1
ATOM 685 O O . LYS A 1 80 ? 35.579 -14.772 -7.916 1.00 64.44 80 LYS A O 1
ATOM 690 N N . VAL A 1 81 ? 34.132 -15.163 -6.262 1.00 62.91 81 VAL A N 1
ATOM 691 C CA . VAL A 1 81 ? 34.978 -14.596 -5.202 1.00 62.91 81 VAL A CA 1
ATOM 692 C C . VAL A 1 81 ? 35.811 -15.714 -4.577 1.00 62.91 81 VAL A C 1
ATOM 694 O O . VAL A 1 81 ? 35.437 -16.248 -3.536 1.00 62.91 81 VAL A O 1
ATOM 697 N N . LYS A 1 82 ? 36.895 -16.102 -5.259 1.00 56.59 82 LYS A N 1
ATOM 698 C CA . LYS A 1 82 ? 38.139 -16.695 -4.720 1.00 56.59 82 LYS A CA 1
ATOM 699 C C . LYS A 1 82 ? 38.953 -17.298 -5.868 1.00 56.59 82 LYS A C 1
ATOM 701 O O . LYS A 1 82 ? 38.802 -18.483 -6.155 1.00 56.59 82 LYS A O 1
ATOM 706 N N . GLN A 1 83 ? 39.819 -16.491 -6.476 1.00 54.69 83 GLN A N 1
ATOM 707 C CA . GLN A 1 83 ? 41.173 -16.886 -6.885 1.00 54.69 83 GLN A CA 1
ATOM 708 C C . GLN A 1 83 ? 42.089 -15.686 -6.683 1.00 54.69 83 GLN A C 1
ATOM 710 O O . GLN A 1 83 ? 41.650 -14.571 -7.042 1.00 54.69 83 GLN A O 1
#

pLDDT: mean 89.83, std 11.58, range [49.25, 97.81]